Protein AF-A0A8H4LV72-F1 (afdb_monomer)

Nearest PDB structures (foldseek):
  9ja5-assembly1_A  TM=6.442E-01  e=1.134E-01  Schizosaccharomyces pombe 972h-

pLDDT: mean 86.35, std 14.37, range [35.38, 98.69]

Radius of gyration: 29.14 Å; Cα contacts (8 Å, |Δi|>4): 141; chains: 1; bounding box: 62×34×101 Å

Foldseek 3Di:
DVVVVVVVVVVVVVVVVVVVVVVVVVVVVVVVVVVVVVVVLVVLQVVLVVLQVVQLVQLLVAQDQADFGDFHAASNGHTQPPGDGGNVSLVPDDQVVLVSSCVRNVHDADDSVLSSLSSCVSSNNCNVVVVVCVVPVDRSVDPDPPDDDDDDD

Secondary structure (DSSP, 8-state):
-HHHHHHHHHHHHHHHHHHHHHHHHHHHHHHHHHHHHHHHHHHHHHHHHHHHHHHHHHHHT--STTPBPPPPB-TTSSBPTT--SBHHHHHH--HHHHHHHHHHTT----SHHHHHHHHHHHHT-HHHHHHHHHHH---SSS-S-S-------

Organism: NCBI:txid722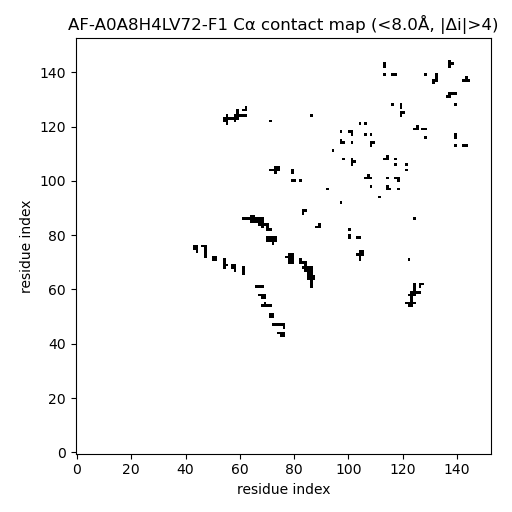28

Solvent-accessible surface area (backbone atoms only — not comparable to full-atom values): 8696 Å² total; per-residue (Å²): 110,71,69,60,52,53,50,53,56,49,50,60,51,47,51,55,51,51,52,54,48,52,56,50,49,56,54,48,50,56,49,49,55,50,51,54,51,53,52,53,50,53,52,50,42,52,52,33,52,49,52,38,51,51,21,20,59,56,16,45,70,36,76,50,51,83,32,69,35,56,69,48,52,18,81,88,59,45,73,47,78,90,52,51,55,24,46,44,54,56,73,66,56,54,71,68,57,52,53,49,51,30,58,54,59,71,48,94,66,76,57,76,76,51,34,55,44,49,46,33,58,71,48,22,37,49,57,61,52,56,56,49,28,75,74,67,77,52,58,78,89,49,69,88,71,90,76,82,81,84,82,92,125

Structure (mmCIF, N/CA/C/O backbone):
data_AF-A0A8H4LV72-F1
#
_entry.id   AF-A0A8H4LV72-F1
#
loop_
_atom_site.group_PDB
_atom_site.id
_atom_site.type_symbol
_atom_site.label_atom_id
_atom_site.label_alt_id
_atom_site.label_comp_id
_atom_site.label_asym_id
_atom_site.label_entity_id
_atom_site.label_seq_id
_atom_site.pdbx_PDB_ins_code
_atom_site.Cartn_x
_atom_site.Cartn_y
_atom_site.Cartn_z
_atom_site.occupancy
_atom_site.B_iso_or_equiv
_atom_site.auth_seq_id
_atom_site.auth_comp_id
_atom_site.auth_asym_id
_atom_site.auth_atom_id
_atom_site.pdbx_PDB_model_num
ATOM 1 N N . MET A 1 1 ? 38.955 15.431 -53.303 1.00 63.72 1 MET A N 1
ATOM 2 C CA . MET A 1 1 ? 38.473 14.121 -52.804 1.00 63.72 1 MET A CA 1
ATOM 3 C C . MET A 1 1 ? 38.616 13.978 -51.287 1.00 63.72 1 MET A C 1
ATOM 5 O O . MET A 1 1 ? 37.624 13.643 -50.660 1.00 63.72 1 MET A O 1
ATOM 9 N N . ALA A 1 2 ? 39.770 14.288 -50.676 1.00 74.94 2 ALA A N 1
ATOM 10 C CA . ALA A 1 2 ? 39.981 14.127 -49.225 1.00 74.94 2 ALA A CA 1
ATOM 11 C C . ALA A 1 2 ? 38.976 14.887 -48.326 1.00 74.94 2 ALA A C 1
ATOM 13 O O . ALA A 1 2 ? 38.492 14.335 -47.347 1.00 74.94 2 ALA A O 1
ATOM 14 N N . THR A 1 3 ? 38.598 16.117 -48.687 1.00 87.38 3 THR A N 1
ATOM 15 C CA . THR A 1 3 ? 37.645 16.943 -47.916 1.00 87.38 3 THR A CA 1
ATOM 16 C C . THR A 1 3 ? 36.217 16.393 -47.915 1.00 87.38 3 THR A C 1
ATOM 18 O O . THR A 1 3 ? 35.542 16.440 -46.892 1.00 87.38 3 THR A O 1
ATOM 21 N N . LEU A 1 4 ? 35.767 15.831 -49.042 1.00 92.44 4 LEU A N 1
ATOM 22 C CA . LEU A 1 4 ? 34.467 15.161 -49.144 1.00 92.44 4 LEU A CA 1
ATOM 23 C C . LEU A 1 4 ? 34.434 13.896 -48.284 1.00 92.44 4 LEU A C 1
ATOM 25 O O . LEU A 1 4 ? 33.461 13.684 -47.570 1.00 92.44 4 LEU A O 1
ATOM 29 N N . GLN A 1 5 ? 35.511 13.106 -48.287 1.00 93.69 5 GLN A N 1
ATOM 30 C CA . GLN A 1 5 ? 35.603 11.919 -47.436 1.00 93.69 5 GLN A CA 1
ATOM 31 C C . GLN A 1 5 ? 35.541 12.286 -45.947 1.00 93.69 5 GLN A C 1
ATOM 33 O O . GLN A 1 5 ? 34.797 11.671 -45.192 1.00 93.69 5 GLN A O 1
ATOM 38 N N . THR A 1 6 ? 36.250 13.339 -45.528 1.00 94.81 6 THR A N 1
ATOM 39 C CA . THR A 1 6 ? 36.189 13.824 -44.140 1.00 94.81 6 THR A CA 1
ATOM 40 C C . THR A 1 6 ? 34.777 14.252 -43.732 1.00 94.81 6 THR A C 1
ATOM 42 O O . THR A 1 6 ? 34.359 13.985 -42.606 1.00 94.81 6 THR A O 1
ATOM 45 N N . LEU A 1 7 ? 34.026 14.892 -44.635 1.00 95.56 7 LEU A N 1
ATOM 46 C CA . LEU A 1 7 ? 32.628 15.245 -44.383 1.00 95.56 7 LEU A CA 1
ATOM 47 C C . LEU A 1 7 ? 31.749 13.997 -44.242 1.00 95.56 7 LEU A C 1
ATOM 49 O O . LEU A 1 7 ? 30.983 13.919 -43.284 1.00 95.56 7 LEU A O 1
ATOM 53 N N . VAL A 1 8 ? 31.892 13.012 -45.134 1.00 96.25 8 VAL A N 1
ATOM 54 C CA . VAL A 1 8 ? 31.161 11.731 -45.069 1.00 96.25 8 VAL A CA 1
ATOM 55 C C . VAL A 1 8 ? 31.427 11.013 -43.743 1.00 96.25 8 VAL A C 1
ATOM 57 O O . VAL A 1 8 ? 30.487 10.611 -43.057 1.00 96.25 8 VAL A O 1
ATOM 60 N N . ASP A 1 9 ? 32.688 10.932 -43.320 1.00 96.19 9 ASP A N 1
ATOM 61 C CA . ASP A 1 9 ? 33.062 10.318 -42.044 1.00 96.19 9 ASP A CA 1
ATOM 62 C C . ASP A 1 9 ? 32.483 11.092 -40.846 1.00 96.19 9 ASP A C 1
ATOM 64 O O . ASP A 1 9 ? 32.103 10.501 -39.829 1.00 96.19 9 ASP A O 1
ATOM 68 N N . GLY A 1 10 ? 32.410 12.422 -40.957 1.00 97.50 10 GLY A N 1
ATOM 69 C CA . GLY A 1 10 ? 31.767 13.301 -39.984 1.00 97.50 10 GLY A CA 1
ATOM 70 C C . GLY A 1 10 ? 30.266 13.034 -39.859 1.00 97.50 10 GLY A C 1
ATOM 71 O O . GLY A 1 10 ? 29.773 12.864 -38.741 1.00 97.50 10 GLY A O 1
ATOM 72 N N . PHE A 1 11 ? 29.559 12.920 -40.986 1.00 97.31 11 PHE A N 1
ATOM 73 C CA . PHE A 1 11 ? 28.133 12.582 -41.019 1.00 97.31 11 PHE A CA 1
ATOM 74 C C . PHE A 1 11 ? 27.863 11.198 -40.423 1.00 97.31 11 PHE A C 1
ATOM 76 O O . PHE A 1 11 ? 27.035 11.086 -39.523 1.00 97.31 11 PHE A O 1
ATOM 83 N N . ALA A 1 12 ? 28.636 10.177 -40.799 1.00 97.38 12 ALA A N 1
ATOM 84 C CA . ALA A 1 12 ? 28.491 8.828 -40.246 1.00 97.38 12 ALA A CA 1
ATOM 85 C C . ALA A 1 12 ? 28.776 8.761 -38.730 1.00 97.38 12 ALA A C 1
ATOM 87 O O . ALA A 1 12 ? 28.269 7.897 -38.011 1.00 97.38 12 ALA A O 1
ATOM 88 N N . ARG A 1 13 ? 29.626 9.652 -38.198 1.00 97.88 13 ARG A N 1
ATOM 89 C CA . ARG A 1 13 ? 29.827 9.798 -36.743 1.00 97.88 13 ARG A CA 1
ATOM 90 C C . ARG A 1 13 ? 28.639 10.474 -36.072 1.00 97.88 13 ARG A C 1
ATOM 92 O O . ARG A 1 13 ? 28.313 10.111 -34.943 1.00 97.88 13 ARG A O 1
ATOM 99 N N . LEU A 1 14 ? 28.044 11.469 -36.724 1.00 97.94 14 LEU A N 1
ATOM 100 C CA . LEU A 1 14 ? 26.885 12.180 -36.200 1.00 97.94 14 LEU A CA 1
ATOM 101 C C . LEU A 1 14 ? 25.657 11.269 -36.156 1.00 97.94 14 LEU A C 1
ATOM 103 O O . LEU A 1 14 ? 25.017 11.203 -35.116 1.00 97.94 14 LEU A O 1
ATOM 107 N N . GLU A 1 15 ? 25.400 10.515 -37.222 1.00 98.06 15 GLU A N 1
ATOM 108 C CA . GLU A 1 15 ? 24.308 9.538 -37.311 1.00 98.06 15 GLU A CA 1
ATOM 109 C C . GLU A 1 15 ? 24.365 8.536 -36.152 1.00 98.06 15 GLU A C 1
ATOM 111 O O . GLU A 1 15 ? 23.446 8.467 -35.344 1.00 98.06 15 GLU A O 1
ATOM 116 N N . ARG A 1 16 ? 25.528 7.911 -35.919 1.00 98.25 16 ARG A N 1
ATOM 117 C CA . ARG A 1 16 ? 25.717 7.002 -34.774 1.00 98.25 16 ARG A CA 1
ATOM 118 C C . ARG A 1 16 ? 25.490 7.661 -33.412 1.00 98.25 16 ARG A C 1
ATOM 120 O O . ARG A 1 16 ? 25.042 7.005 -32.468 1.00 98.25 16 ARG A O 1
ATOM 127 N N . LYS A 1 17 ? 25.840 8.944 -33.263 1.00 98.25 17 LYS A N 1
ATOM 128 C CA . LYS A 1 17 ? 25.552 9.696 -32.031 1.00 98.25 17 LYS A CA 1
ATOM 129 C C . LYS A 1 17 ? 24.054 9.939 -31.878 1.00 98.25 17 LYS A C 1
ATOM 131 O O . LYS A 1 17 ? 23.561 9.806 -30.762 1.00 98.25 17 LYS A O 1
ATOM 136 N N . VAL A 1 18 ? 23.357 10.274 -32.962 1.00 98.44 18 VAL A N 1
ATOM 137 C CA . VAL A 1 18 ? 21.899 10.444 -32.982 1.00 98.44 18 VAL A CA 1
ATOM 138 C C . VAL A 1 18 ? 21.207 9.129 -32.624 1.00 98.44 18 VAL A C 1
ATOM 140 O O . VAL A 1 18 ? 20.394 9.131 -31.707 1.00 98.44 18 VAL A O 1
ATOM 143 N N . ASP A 1 19 ? 21.618 8.001 -33.204 1.00 98.44 19 ASP A N 1
ATOM 144 C CA . ASP A 1 19 ? 21.081 6.676 -32.859 1.00 98.44 19 ASP A CA 1
ATOM 145 C C . ASP A 1 19 ? 21.285 6.351 -31.375 1.00 98.44 19 ASP A C 1
ATOM 147 O O . ASP A 1 19 ? 20.374 5.911 -30.671 1.00 98.44 19 ASP A O 1
ATOM 151 N N . THR A 1 20 ? 22.484 6.636 -30.857 1.00 98.50 20 THR A N 1
ATOM 152 C CA . THR A 1 20 ? 22.795 6.445 -29.434 1.00 98.50 20 THR A CA 1
ATOM 153 C C . THR A 1 20 ? 21.911 7.319 -28.543 1.00 98.50 20 THR A C 1
ATOM 155 O O . THR A 1 20 ? 21.483 6.881 -27.473 1.00 98.50 20 THR A O 1
ATOM 158 N N . LEU A 1 21 ? 21.652 8.566 -28.946 1.00 98.56 21 LEU A N 1
ATOM 159 C CA . LEU A 1 21 ? 20.757 9.461 -28.218 1.00 98.56 21 LEU A CA 1
ATOM 160 C C . LEU A 1 21 ? 19.315 8.958 -28.268 1.00 98.56 21 LEU A C 1
ATOM 162 O O . LEU A 1 21 ? 18.671 8.947 -27.223 1.00 98.56 21 LEU A O 1
ATOM 166 N N . GLN A 1 22 ? 18.842 8.466 -29.414 1.00 98.56 22 GLN A N 1
ATOM 167 C CA . GLN A 1 22 ? 17.499 7.906 -29.550 1.00 98.56 22 GLN A CA 1
ATOM 168 C C . GLN A 1 22 ? 17.285 6.729 -28.593 1.00 98.56 22 GLN A C 1
ATOM 170 O O . GLN A 1 22 ? 16.305 6.698 -27.854 1.00 98.56 22 GLN A O 1
ATOM 175 N N . VAL A 1 23 ? 18.242 5.799 -28.517 1.00 98.56 23 VAL A N 1
ATOM 176 C CA . VAL A 1 23 ? 18.176 4.667 -27.575 1.00 98.56 23 VAL A CA 1
ATOM 177 C C . VAL A 1 23 ? 18.133 5.144 -26.118 1.00 98.56 23 VAL A C 1
ATOM 179 O O . VAL A 1 23 ? 17.382 4.604 -25.300 1.00 98.56 23 VAL A O 1
ATOM 182 N N . LYS A 1 24 ? 18.918 6.173 -25.771 1.00 98.50 24 LYS A N 1
ATOM 183 C CA . LYS A 1 24 ? 18.908 6.758 -24.421 1.00 98.50 24 LYS A CA 1
ATOM 184 C C . LYS A 1 24 ? 17.578 7.432 -24.093 1.00 98.50 24 LYS A C 1
ATOM 186 O O . LYS A 1 24 ? 17.109 7.262 -22.973 1.00 98.50 24 LYS A O 1
ATOM 191 N N . VAL A 1 25 ? 16.985 8.161 -25.039 1.00 98.62 25 VAL A N 1
ATOM 192 C CA . VAL A 1 25 ? 15.667 8.791 -24.870 1.00 98.62 25 VAL A CA 1
ATOM 193 C C . VAL A 1 25 ? 14.609 7.722 -24.618 1.00 98.62 25 VAL A C 1
ATOM 195 O O . VAL A 1 25 ? 13.968 7.774 -23.575 1.00 98.62 25 VAL A O 1
ATOM 198 N N . ASN A 1 26 ? 14.543 6.681 -25.450 1.00 98.56 26 ASN A N 1
ATOM 199 C CA . ASN A 1 26 ? 13.593 5.578 -25.261 1.00 98.56 26 ASN A CA 1
ATOM 200 C C . ASN A 1 26 ? 13.770 4.891 -23.889 1.00 98.56 26 ASN A C 1
ATOM 202 O O . ASN A 1 26 ? 12.809 4.509 -23.226 1.00 98.56 26 ASN A O 1
ATOM 206 N N . THR A 1 27 ? 15.018 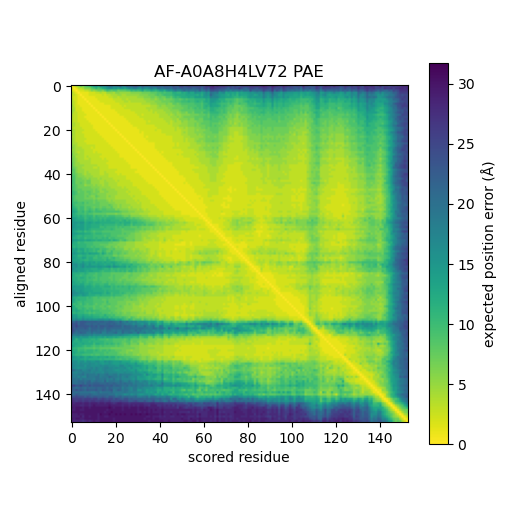4.748 -23.428 1.00 98.56 27 THR A N 1
ATOM 207 C CA . THR A 1 27 ? 15.314 4.192 -22.097 1.00 98.56 27 THR A CA 1
ATOM 208 C C . THR A 1 27 ? 14.824 5.110 -20.973 1.00 98.56 27 THR A C 1
ATOM 210 O O . THR A 1 27 ? 14.356 4.629 -19.942 1.00 98.56 27 THR A O 1
ATOM 213 N N . LEU A 1 28 ? 14.969 6.428 -21.131 1.00 98.69 28 LEU A N 1
ATOM 214 C CA . LEU A 1 28 ? 14.481 7.402 -20.156 1.00 98.69 28 LEU A CA 1
ATOM 215 C C . LEU A 1 28 ? 12.953 7.432 -20.117 1.00 98.69 28 LEU A C 1
ATOM 217 O O . LEU A 1 28 ? 12.406 7.455 -19.021 1.00 98.69 28 LEU A O 1
ATOM 221 N N . GLU A 1 29 ? 12.284 7.359 -21.266 1.00 98.38 29 GLU A N 1
ATOM 222 C CA . GLU A 1 29 ? 10.822 7.262 -21.352 1.00 98.38 29 GLU A CA 1
ATOM 223 C C . GLU A 1 29 ? 10.305 6.052 -20.565 1.00 98.38 29 GLU A C 1
ATOM 225 O O . GLU A 1 29 ? 9.500 6.218 -19.652 1.00 98.38 29 GLU A O 1
ATOM 230 N N . GLY A 1 30 ? 10.880 4.861 -20.775 1.00 98.56 30 GLY A N 1
ATOM 231 C CA . GLY A 1 30 ? 10.486 3.671 -20.009 1.00 98.56 30 GLY A CA 1
ATOM 232 C C . GLY A 1 30 ? 10.724 3.795 -18.494 1.00 98.56 30 GLY A C 1
ATOM 233 O O . GLY A 1 30 ? 9.941 3.292 -17.683 1.00 98.56 30 GLY A O 1
ATOM 234 N N . LYS A 1 31 ? 11.786 4.500 -18.078 1.00 98.50 31 LYS A N 1
ATOM 235 C CA . LYS A 1 31 ? 12.031 4.796 -16.654 1.00 98.50 31 LYS A CA 1
ATOM 236 C C . LYS A 1 31 ? 11.005 5.774 -16.086 1.00 98.50 31 LYS A C 1
ATOM 238 O O . LYS A 1 31 ? 10.581 5.593 -14.948 1.00 98.50 31 LYS A O 1
ATOM 243 N N . VAL A 1 32 ? 10.617 6.792 -16.854 1.00 98.62 32 VAL A N 1
ATOM 244 C CA . VAL A 1 32 ? 9.574 7.751 -16.465 1.00 98.62 32 VAL A CA 1
ATOM 245 C C . VAL A 1 32 ? 8.232 7.041 -16.300 1.00 98.62 32 VAL A C 1
ATOM 247 O O . VAL A 1 32 ? 7.572 7.255 -15.286 1.00 98.62 32 VAL A O 1
ATOM 250 N N . ASP A 1 33 ? 7.874 6.134 -17.209 1.00 98.50 33 ASP A N 1
ATOM 251 C CA . ASP A 1 33 ? 6.641 5.344 -17.107 1.00 98.50 33 ASP A CA 1
ATOM 252 C C . ASP A 1 33 ? 6.621 4.466 -15.848 1.00 98.50 33 ASP A C 1
ATOM 254 O O . ASP A 1 33 ? 5.617 4.405 -15.134 1.00 98.50 33 ASP A O 1
ATOM 258 N N . THR A 1 34 ? 7.756 3.837 -15.525 1.00 98.50 34 THR A N 1
ATOM 259 C CA . THR A 1 34 ? 7.902 3.028 -14.302 1.00 98.50 34 THR A CA 1
ATOM 260 C C . THR A 1 34 ? 7.721 3.889 -13.050 1.00 98.50 34 THR A C 1
ATOM 262 O O . THR A 1 34 ? 6.905 3.567 -12.189 1.00 98.50 34 THR A O 1
ATOM 265 N N . LEU A 1 35 ? 8.410 5.035 -12.982 1.00 98.56 35 LEU A N 1
ATOM 266 C CA . LEU A 1 35 ? 8.287 5.976 -11.864 1.00 98.56 35 LEU A CA 1
ATOM 267 C C . LEU A 1 35 ? 6.858 6.504 -11.709 1.00 98.56 35 LEU A C 1
ATOM 269 O O . LEU A 1 35 ? 6.374 6.672 -10.591 1.00 98.56 35 LEU A O 1
ATOM 273 N N . GLN A 1 36 ? 6.164 6.753 -12.818 1.00 98.50 36 GLN A N 1
ATOM 274 C CA . GLN A 1 36 ? 4.771 7.178 -12.787 1.00 98.50 36 GLN A CA 1
ATOM 275 C C . GLN A 1 36 ? 3.862 6.091 -12.191 1.00 98.50 36 GLN A C 1
ATOM 277 O O . GLN A 1 36 ? 2.928 6.417 -11.450 1.00 98.50 36 GLN A O 1
ATOM 282 N N . GLY A 1 37 ? 4.144 4.815 -12.473 1.00 98.25 37 GLY A N 1
ATOM 283 C CA . GLY A 1 37 ? 3.503 3.665 -11.833 1.00 98.25 37 GLY A CA 1
ATOM 284 C C . GLY A 1 37 ? 3.730 3.637 -10.320 1.00 98.25 37 GLY A C 1
ATOM 285 O O . GLY A 1 37 ? 2.760 3.615 -9.557 1.00 98.25 37 GLY A O 1
ATOM 286 N N . ASP A 1 38 ? 4.987 3.738 -9.890 1.00 97.94 38 ASP A N 1
ATOM 287 C CA . ASP A 1 38 ? 5.373 3.708 -8.473 1.00 97.94 38 ASP A CA 1
ATOM 288 C C . ASP A 1 38 ? 4.740 4.860 -7.673 1.00 97.94 38 ASP A C 1
ATOM 290 O O . ASP A 1 38 ? 4.207 4.660 -6.578 1.00 97.94 38 ASP A O 1
ATOM 294 N N . VAL A 1 39 ? 4.727 6.075 -8.235 1.00 98.19 39 VAL A N 1
ATOM 295 C CA . VAL A 1 39 ? 4.095 7.252 -7.611 1.00 98.19 39 VAL A CA 1
ATOM 296 C C . VAL A 1 39 ? 2.589 7.052 -7.438 1.00 98.19 39 VAL A C 1
ATOM 298 O O . VAL A 1 39 ? 2.026 7.429 -6.405 1.00 98.19 39 VAL A O 1
ATOM 301 N N . ASN A 1 40 ? 1.919 6.452 -8.425 1.00 97.19 40 ASN A N 1
ATOM 302 C CA . ASN A 1 40 ? 0.491 6.162 -8.329 1.00 97.19 40 ASN A CA 1
ATOM 303 C C . ASN A 1 40 ? 0.197 5.148 -7.218 1.00 97.19 40 ASN A C 1
ATOM 305 O O . ASN A 1 40 ? -0.778 5.321 -6.483 1.00 97.19 40 ASN A O 1
ATOM 309 N N . GLU A 1 41 ? 1.045 4.135 -7.059 1.00 95.75 41 GLU A N 1
ATOM 310 C CA . GLU A 1 41 ? 0.889 3.138 -6.003 1.00 95.75 41 GLU A CA 1
ATOM 311 C C . GLU A 1 41 ? 1.142 3.721 -4.610 1.00 95.75 41 GLU A C 1
ATOM 313 O O . GLU A 1 41 ? 0.326 3.556 -3.699 1.00 95.75 41 GLU A O 1
ATOM 318 N N . LEU A 1 42 ? 2.194 4.530 -4.459 1.00 96.75 42 LEU A N 1
ATOM 319 C CA . LEU A 1 42 ? 2.471 5.236 -3.210 1.00 96.75 42 LEU A CA 1
ATOM 320 C C . LEU A 1 42 ? 1.312 6.159 -2.800 1.00 96.75 42 LEU A C 1
ATOM 322 O O . LEU A 1 42 ? 0.948 6.235 -1.621 1.00 96.75 42 LEU A O 1
ATOM 326 N N . LYS A 1 43 ? 0.696 6.843 -3.772 1.00 96.88 43 LYS A N 1
ATOM 327 C CA . LYS A 1 43 ? -0.472 7.702 -3.540 1.00 96.88 43 LYS A CA 1
ATOM 328 C C . LYS A 1 43 ? -1.680 6.906 -3.040 1.00 96.88 43 LYS A C 1
ATOM 330 O O . LYS A 1 43 ? -2.375 7.370 -2.128 1.00 96.88 43 LYS A O 1
ATOM 335 N N . ARG A 1 44 ? -1.933 5.716 -3.599 1.00 94.81 44 ARG A N 1
ATOM 336 C CA . ARG A 1 44 ? -2.994 4.814 -3.114 1.00 94.81 44 ARG A CA 1
ATOM 337 C C . ARG A 1 44 ? -2.713 4.365 -1.686 1.00 94.81 44 ARG A C 1
ATOM 339 O O . ARG A 1 44 ? -3.556 4.590 -0.821 1.00 94.81 44 ARG A O 1
ATOM 346 N N . SER A 1 45 ? -1.514 3.848 -1.424 1.00 95.62 45 SER A N 1
ATOM 347 C CA . SER A 1 45 ? -1.099 3.399 -0.090 1.00 95.62 45 SER A CA 1
ATOM 348 C C . SER A 1 45 ? -1.231 4.509 0.962 1.00 95.62 45 SER A C 1
ATOM 350 O O . SER A 1 45 ? -1.854 4.320 2.006 1.00 95.62 45 SER A O 1
ATOM 352 N N . THR A 1 46 ? -0.778 5.727 0.644 1.00 96.75 46 THR A N 1
ATOM 353 C CA . THR A 1 46 ? -0.928 6.899 1.526 1.00 96.75 46 THR A CA 1
ATOM 354 C C . THR A 1 46 ? -2.397 7.218 1.814 1.00 96.75 46 THR A C 1
ATOM 356 O O . THR A 1 46 ? -2.759 7.530 2.947 1.00 96.75 46 THR A O 1
ATOM 359 N N . THR A 1 47 ? -3.271 7.108 0.810 1.00 96.69 47 THR A N 1
ATOM 360 C CA . THR A 1 47 ? -4.714 7.333 0.988 1.00 96.69 47 THR A CA 1
ATOM 361 C C . THR A 1 47 ? -5.324 6.313 1.953 1.00 96.69 47 THR A C 1
ATOM 363 O O . THR A 1 47 ? -6.107 6.689 2.825 1.00 96.69 47 THR A O 1
ATOM 366 N N . VAL A 1 48 ? -4.947 5.036 1.840 1.00 95.81 48 VAL A N 1
ATOM 367 C CA . VAL A 1 48 ? -5.390 3.965 2.750 1.00 95.81 48 VAL A CA 1
ATOM 368 C C . VAL A 1 48 ? -4.890 4.202 4.172 1.00 95.81 48 VAL A C 1
ATOM 370 O O . VAL A 1 48 ? -5.676 4.152 5.117 1.00 95.81 48 VAL A O 1
ATOM 373 N N . ILE A 1 49 ? -3.603 4.516 4.334 1.00 94.81 49 ILE A N 1
ATOM 374 C CA . ILE A 1 49 ? -3.000 4.805 5.642 1.00 94.81 49 ILE A CA 1
ATOM 375 C C . ILE A 1 49 ? -3.711 5.981 6.318 1.00 94.81 49 ILE A C 1
ATOM 377 O O . ILE A 1 49 ? -3.998 5.909 7.515 1.00 94.81 49 ILE A O 1
ATOM 381 N N . ASN A 1 50 ? -4.041 7.037 5.570 1.00 96.62 50 ASN A N 1
ATOM 382 C CA . ASN A 1 50 ? -4.765 8.190 6.102 1.00 96.62 50 ASN A CA 1
ATOM 383 C C . ASN A 1 50 ? -6.169 7.805 6.584 1.00 96.62 50 ASN A C 1
ATOM 385 O O . ASN A 1 50 ? -6.502 8.091 7.735 1.00 96.62 50 ASN A O 1
ATOM 389 N N . LYS A 1 51 ? -6.943 7.073 5.768 1.00 95.69 51 LYS A N 1
ATOM 390 C CA . LYS A 1 51 ? -8.267 6.560 6.162 1.00 95.69 51 LYS A CA 1
ATOM 391 C C . LYS A 1 51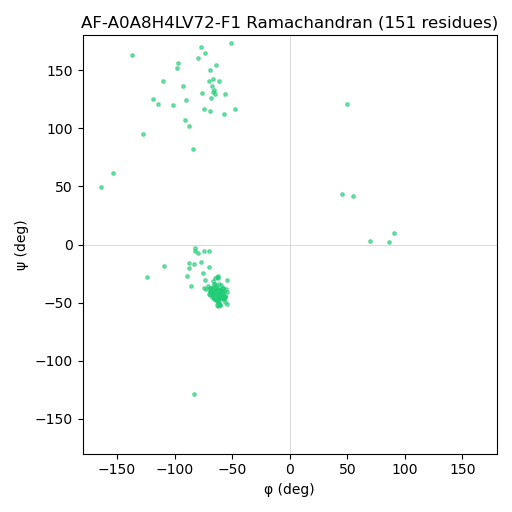 ? -8.195 5.689 7.417 1.00 95.69 51 LYS A C 1
ATOM 393 O O . LYS A 1 51 ? -8.952 5.899 8.358 1.00 95.69 51 LYS A O 1
ATOM 398 N N . ASN A 1 52 ? -7.242 4.759 7.475 1.00 95.19 52 ASN A N 1
ATOM 399 C CA . ASN A 1 52 ? -7.047 3.898 8.643 1.00 95.19 52 ASN A CA 1
ATOM 400 C C . ASN A 1 52 ? -6.594 4.682 9.880 1.00 95.19 52 ASN A C 1
ATOM 402 O O . ASN A 1 52 ? -6.962 4.336 10.997 1.00 95.19 52 ASN A O 1
ATOM 406 N N . SER A 1 53 ? -5.804 5.741 9.712 1.00 94.75 53 SER A N 1
ATOM 407 C CA . SER A 1 53 ? -5.380 6.600 10.824 1.00 94.75 53 SER A CA 1
ATOM 408 C C . SER A 1 53 ? -6.542 7.420 11.384 1.00 94.75 53 SER A C 1
ATOM 410 O O . SER A 1 53 ? -6.636 7.614 12.595 1.00 94.75 53 SER A O 1
ATOM 412 N N . GLU A 1 54 ? -7.446 7.884 10.523 1.00 95.38 54 GLU A N 1
ATOM 413 C CA . GLU A 1 54 ? -8.701 8.522 10.926 1.00 95.38 54 GLU A CA 1
ATOM 414 C C . GLU A 1 54 ? -9.634 7.535 11.632 1.00 95.38 54 GLU A C 1
ATOM 416 O O . GLU A 1 54 ? -10.097 7.838 12.731 1.00 95.38 54 GLU A O 1
ATOM 421 N N . ALA A 1 55 ? -9.818 6.334 11.074 1.00 94.62 55 ALA A N 1
ATOM 422 C CA . ALA A 1 55 ? -10.596 5.267 11.701 1.00 94.62 55 ALA A CA 1
ATOM 423 C C . ALA A 1 55 ? -10.037 4.896 13.083 1.00 94.62 55 ALA A C 1
ATOM 425 O O . ALA A 1 55 ? -10.781 4.851 14.057 1.00 94.62 55 ALA A O 1
ATOM 426 N N . LYS A 1 56 ? -8.712 4.744 13.214 1.00 94.56 56 LYS A N 1
ATOM 427 C CA . LYS A 1 56 ? -8.045 4.524 14.507 1.00 94.56 56 LYS A CA 1
A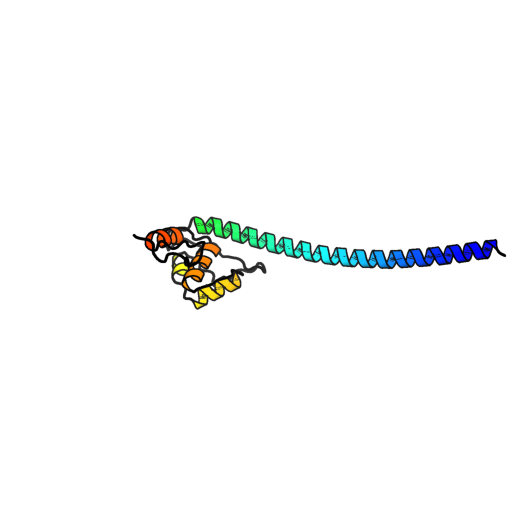TOM 428 C C . LYS A 1 56 ? -8.335 5.643 15.501 1.00 94.56 56 LYS A C 1
ATOM 430 O O . LYS A 1 56 ? -8.645 5.354 16.650 1.00 94.56 56 LYS A O 1
ATOM 435 N N . ARG A 1 57 ? -8.237 6.911 15.086 1.00 93.75 57 ARG A N 1
ATOM 436 C CA . ARG A 1 57 ? -8.537 8.063 15.958 1.00 93.75 57 ARG A CA 1
ATOM 437 C C . ARG A 1 57 ? -9.989 8.067 16.423 1.00 93.75 57 ARG A C 1
ATOM 439 O O . ARG A 1 57 ? -10.244 8.361 17.586 1.00 93.75 57 ARG A O 1
ATOM 446 N N . TRP A 1 58 ? -10.921 7.715 15.543 1.00 92.19 58 TRP A N 1
ATOM 447 C CA . TRP A 1 58 ? -12.321 7.531 15.913 1.00 92.19 58 TRP A CA 1
ATOM 448 C C . TRP A 1 58 ? -12.476 6.398 16.935 1.00 92.19 58 TRP A C 1
ATOM 450 O O . TRP A 1 58 ? -12.982 6.613 18.035 1.00 92.19 58 TRP A O 1
ATOM 460 N N . ASN A 1 59 ? -11.941 5.219 16.623 1.00 93.50 59 ASN A N 1
ATOM 461 C CA . ASN A 1 59 ? -12.027 4.015 17.452 1.00 93.50 59 ASN A CA 1
ATOM 462 C C . ASN A 1 59 ? -11.354 4.169 18.824 1.00 93.50 59 ASN A C 1
ATOM 464 O O . ASN A 1 59 ? -11.768 3.529 19.785 1.00 93.50 59 ASN A O 1
ATOM 468 N N . GLN A 1 60 ? -10.353 5.043 18.957 1.00 91.25 60 GLN A N 1
ATOM 469 C CA . GLN A 1 60 ? -9.744 5.385 20.248 1.00 91.25 60 GLN A CA 1
ATOM 470 C C . GLN A 1 60 ? -10.730 6.030 21.225 1.00 91.25 60 GLN A C 1
ATOM 472 O O . GLN A 1 60 ? -10.563 5.885 22.436 1.00 91.25 60 GLN A O 1
ATOM 477 N N . SER A 1 61 ? -11.746 6.734 20.720 1.00 89.44 61 SER A N 1
ATOM 478 C CA . SER A 1 61 ? -12.795 7.312 21.562 1.00 89.44 61 SER A CA 1
ATOM 479 C C . SER A 1 61 ? -13.822 6.276 22.039 1.00 89.44 61 SER A C 1
ATOM 481 O O . SER A 1 61 ? -14.542 6.542 23.001 1.00 89.44 61 SER A O 1
ATOM 483 N N . ALA A 1 62 ? -13.847 5.084 21.428 1.00 89.31 62 ALA A N 1
ATOM 484 C CA . ALA A 1 62 ? -14.735 3.994 21.806 1.00 89.31 62 ALA A CA 1
ATOM 485 C C . ALA A 1 62 ? -14.253 3.326 23.108 1.00 89.31 62 ALA A C 1
ATOM 487 O O . ALA A 1 62 ? -13.156 2.761 23.219 1.00 89.31 62 ALA A O 1
ATOM 488 N N . THR A 1 63 ? -15.085 3.411 24.140 1.00 87.19 63 THR A N 1
ATOM 489 C CA . THR A 1 63 ? -14.777 2.929 25.494 1.00 87.19 63 THR A CA 1
ATOM 490 C C . THR A 1 63 ? -15.792 1.925 26.013 1.00 87.19 63 THR A C 1
ATOM 492 O O . THR A 1 63 ? -15.425 1.079 26.847 1.00 87.19 63 THR A O 1
ATOM 495 N N . ARG A 1 64 ? -17.033 2.026 25.531 1.00 88.31 64 ARG A N 1
ATOM 496 C CA . ARG A 1 64 ? -18.173 1.197 25.904 1.00 88.31 64 ARG A CA 1
ATOM 497 C C . ARG A 1 64 ? -18.379 0.073 24.885 1.00 88.31 64 ARG A C 1
ATOM 499 O O . ARG A 1 64 ? -18.002 0.250 23.729 1.00 88.31 64 ARG A O 1
ATOM 506 N N . PRO A 1 65 ? -18.943 -1.075 25.292 1.00 88.12 65 PRO A N 1
ATOM 507 C CA . PRO A 1 65 ? -19.199 -2.201 24.390 1.00 88.12 65 PRO A CA 1
ATOM 508 C C . PRO A 1 65 ? -20.044 -1.828 23.160 1.00 88.12 65 PRO A C 1
ATOM 510 O O . PRO A 1 65 ? -19.748 -2.273 22.055 1.00 88.12 65 PRO A O 1
ATOM 513 N N . GLU A 1 66 ? -21.040 -0.964 23.339 1.00 91.88 66 GLU A N 1
ATOM 514 C CA . GLU A 1 66 ? -21.976 -0.533 22.298 1.00 91.88 66 GLU A CA 1
ATOM 515 C C . GLU A 1 66 ? -21.428 0.551 21.353 1.00 91.88 66 GLU A C 1
ATOM 517 O O . GLU A 1 66 ? -22.089 0.903 20.374 1.00 91.88 66 GLU A O 1
ATOM 522 N N . ASP A 1 67 ? -20.242 1.102 21.637 1.00 92.31 67 ASP A N 1
ATOM 523 C CA . ASP A 1 67 ? -19.665 2.176 20.829 1.00 92.31 67 ASP A CA 1
ATOM 524 C C . ASP A 1 67 ? -19.321 1.664 19.422 1.00 92.31 67 ASP A C 1
ATOM 526 O O . ASP A 1 67 ? -18.687 0.616 19.250 1.00 92.31 67 ASP A O 1
ATOM 530 N N . ILE A 1 68 ? -19.722 2.438 18.410 1.00 93.12 68 ILE A N 1
ATOM 531 C CA . ILE A 1 68 ? -19.542 2.094 16.998 1.00 93.12 68 ILE A CA 1
ATOM 532 C C . ILE A 1 68 ? -18.092 2.328 16.575 1.00 93.12 68 ILE A C 1
ATOM 534 O O . ILE A 1 68 ? -17.535 3.418 16.753 1.00 93.12 68 ILE A O 1
ATOM 538 N N . LEU A 1 69 ? -17.514 1.319 15.933 1.00 93.31 69 LEU A N 1
ATOM 539 C CA . LEU A 1 69 ? -16.192 1.363 15.336 1.00 93.31 69 LEU A CA 1
ATOM 540 C C . LEU A 1 69 ? -16.273 1.771 13.864 1.00 93.31 69 LEU A C 1
ATOM 542 O O . LEU A 1 69 ? -17.106 1.298 13.092 1.00 93.31 69 LEU A O 1
ATOM 546 N N . ALA A 1 70 ? -15.364 2.652 13.467 1.00 94.19 70 ALA A N 1
ATOM 547 C CA . ALA A 1 70 ? -15.102 2.954 12.078 1.00 94.19 70 ALA A CA 1
ATOM 548 C C . ALA A 1 70 ? -14.464 1.728 11.397 1.00 94.19 70 ALA A C 1
ATOM 550 O O . ALA A 1 70 ? -13.544 1.120 11.964 1.00 94.19 70 ALA A O 1
ATOM 551 N N . PRO A 1 71 ? -14.911 1.380 10.177 1.00 93.00 71 PRO A N 1
ATOM 552 C CA . PRO A 1 71 ? -14.368 0.249 9.446 1.00 93.00 71 PRO A CA 1
ATOM 553 C C . PRO A 1 71 ? -12.938 0.533 8.983 1.00 93.00 71 PRO A C 1
ATOM 555 O O . PRO A 1 71 ? -12.562 1.671 8.691 1.00 93.00 71 PRO A O 1
ATOM 558 N N . MET A 1 72 ? -12.149 -0.531 8.879 1.00 94.19 72 MET A N 1
ATOM 559 C CA . MET A 1 72 ? -10.771 -0.465 8.407 1.00 94.19 72 MET A CA 1
ATOM 560 C C . MET A 1 72 ? -10.671 -0.820 6.923 1.00 94.19 72 MET A C 1
ATOM 562 O O . MET A 1 72 ? -11.500 -1.549 6.376 1.00 94.19 72 MET A O 1
ATOM 566 N N . PHE A 1 73 ? -9.614 -0.328 6.283 1.00 94.25 73 PHE A N 1
ATOM 567 C CA . PHE A 1 73 ? -9.293 -0.582 4.885 1.00 94.25 73 PHE A CA 1
ATOM 568 C C . PHE A 1 73 ? -8.051 -1.466 4.766 1.00 94.25 73 PHE A C 1
ATOM 570 O O . PHE A 1 73 ? -7.074 -1.301 5.501 1.00 94.25 73 P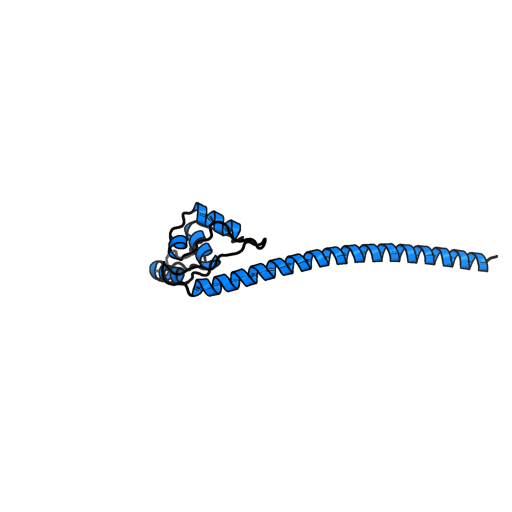HE A O 1
ATOM 577 N N . ARG A 1 74 ? -8.083 -2.388 3.809 1.00 93.31 74 ARG A N 1
ATOM 578 C CA . ARG A 1 74 ? -6.950 -3.230 3.413 1.00 93.31 74 ARG A CA 1
ATOM 579 C C . ARG A 1 74 ? -5.915 -2.416 2.626 1.00 93.31 74 ARG A C 1
ATOM 581 O O . ARG A 1 74 ? -6.264 -1.358 2.097 1.00 93.31 74 ARG A O 1
ATOM 588 N N . PRO A 1 75 ? -4.677 -2.916 2.443 1.00 91.19 75 PRO A N 1
ATOM 589 C CA . PRO A 1 75 ? -3.658 -2.240 1.631 1.00 91.19 75 PRO A CA 1
ATOM 590 C C . PRO A 1 75 ? -4.099 -1.914 0.194 1.00 91.19 75 PRO A C 1
ATOM 592 O O . PRO A 1 75 ? -3.696 -0.893 -0.354 1.00 91.19 75 PRO A O 1
ATOM 595 N N . ASN A 1 76 ? -4.979 -2.733 -0.395 1.00 89.25 76 ASN A N 1
ATOM 596 C CA . ASN A 1 76 ? -5.551 -2.501 -1.728 1.00 89.25 76 ASN A CA 1
ATOM 597 C C . ASN A 1 76 ? -6.620 -1.381 -1.767 1.00 89.25 76 ASN A C 1
ATOM 599 O O . ASN A 1 76 ? -7.099 -1.022 -2.841 1.00 89.25 76 ASN A O 1
ATOM 603 N N . GLY A 1 77 ? -6.996 -0.823 -0.612 1.00 89.94 77 GLY A N 1
ATOM 604 C CA . GLY A 1 77 ? -7.978 0.251 -0.462 1.00 89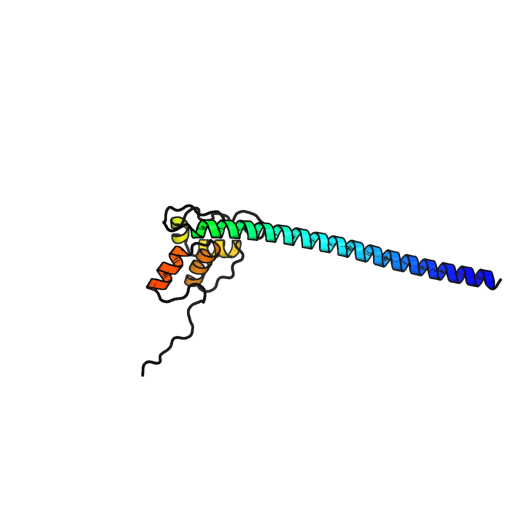.94 77 GLY A CA 1
ATOM 605 C C . GLY A 1 77 ? -9.435 -0.186 -0.355 1.00 89.94 77 GLY A C 1
ATOM 606 O O . GLY A 1 77 ? -10.307 0.676 -0.222 1.00 89.94 77 GLY A O 1
ATOM 607 N N . GLU A 1 78 ? -9.707 -1.488 -0.364 1.00 92.88 78 GLU A N 1
ATOM 608 C CA . GLU A 1 78 ? -11.032 -2.044 -0.097 1.00 92.88 78 GLU A CA 1
ATOM 609 C C . GLU A 1 78 ? -11.319 -2.100 1.405 1.00 92.88 78 GLU A C 1
ATOM 611 O O . GLU A 1 78 ? -10.408 -2.072 2.235 1.00 92.88 78 GLU A O 1
ATOM 616 N N . LEU A 1 79 ? -12.598 -2.199 1.762 1.00 91.25 79 LEU A N 1
ATOM 617 C CA . LEU A 1 79 ? -13.002 -2.442 3.143 1.00 91.25 79 LEU A CA 1
ATOM 618 C C . LEU A 1 79 ? -12.560 -3.842 3.585 1.00 91.25 79 LEU A C 1
ATOM 620 O O . LEU A 1 79 ? -12.613 -4.803 2.816 1.00 91.25 79 LEU A O 1
ATOM 624 N N . VAL A 1 80 ? -12.135 -3.952 4.839 1.00 91.81 80 VAL A N 1
ATOM 625 C CA . VAL A 1 80 ? -11.909 -5.246 5.485 1.00 91.81 80 VAL A CA 1
ATOM 626 C C . VAL A 1 80 ? -13.253 -5.964 5.611 1.00 91.81 80 VAL A C 1
ATOM 628 O O . VAL A 1 80 ? -14.229 -5.382 6.088 1.00 91.81 80 VAL A O 1
ATOM 631 N N . ASN A 1 81 ? -13.306 -7.224 5.178 1.00 86.81 81 ASN A N 1
ATOM 632 C CA . ASN A 1 81 ? -14.548 -7.997 5.210 1.00 86.81 81 ASN A CA 1
ATOM 633 C C . ASN A 1 81 ? -14.917 -8.317 6.656 1.00 86.81 81 ASN A C 1
ATOM 635 O O . ASN A 1 81 ? -14.035 -8.639 7.457 1.00 86.81 81 ASN A O 1
ATOM 639 N N . ASP A 1 82 ? -16.209 -8.251 6.977 1.00 86.81 82 ASP A N 1
ATOM 640 C CA . ASP A 1 82 ? -16.745 -8.536 8.314 1.00 86.81 82 ASP A CA 1
ATOM 641 C C . ASP A 1 82 ? -15.917 -7.858 9.421 1.00 86.81 82 ASP A C 1
ATOM 643 O O . ASP A 1 82 ? -15.528 -8.474 10.416 1.00 86.81 82 ASP A O 1
ATOM 647 N N . CYS A 1 83 ? -15.544 -6.594 9.186 1.00 85.81 83 CYS A N 1
ATOM 648 C CA . CYS A 1 83 ? -14.888 -5.776 10.194 1.00 85.81 83 CYS A CA 1
ATOM 649 C C . CYS A 1 83 ? -15.893 -5.524 11.330 1.00 85.81 83 CYS A C 1
ATOM 651 O O . CYS A 1 83 ? -17.015 -5.108 11.035 1.00 85.81 83 CYS A O 1
ATOM 653 N N . PRO A 1 84 ? -15.512 -5.732 12.603 1.00 89.75 84 PRO A N 1
ATOM 654 C CA . PRO A 1 84 ? -16.401 -5.492 13.735 1.00 89.75 84 PRO A CA 1
ATOM 655 C C . PRO A 1 84 ? -16.925 -4.059 13.722 1.00 89.75 84 PRO A C 1
ATOM 657 O O . PRO A 1 84 ? -16.137 -3.116 13.601 1.00 89.75 84 PRO A O 1
ATOM 660 N N . GLY A 1 85 ? -18.240 -3.907 13.846 1.00 91.88 85 GLY A N 1
ATOM 661 C CA . GLY A 1 85 ? -18.914 -2.614 13.872 1.00 91.88 85 GLY A CA 1
ATOM 662 C C . GLY A 1 85 ? -18.995 -2.015 15.271 1.00 91.88 85 GLY A C 1
ATOM 663 O O . GLY A 1 85 ? -19.242 -0.820 15.399 1.00 91.88 85 GLY A O 1
ATOM 664 N N . THR A 1 86 ? -18.767 -2.811 16.318 1.00 93.00 86 THR A N 1
ATOM 665 C CA . THR A 1 86 ? -18.807 -2.367 17.719 1.00 93.00 86 THR A CA 1
ATOM 666 C C . THR A 1 86 ? -17.648 -2.930 18.539 1.00 93.00 86 THR A C 1
ATOM 668 O O . THR A 1 86 ? -16.983 -3.899 18.157 1.00 93.00 86 THR A O 1
ATOM 671 N N . VAL A 1 87 ? -17.393 -2.321 19.699 1.00 90.50 87 VAL A N 1
ATOM 672 C CA . VAL A 1 87 ? -16.388 -2.813 20.655 1.00 90.50 87 VAL A CA 1
ATOM 673 C C . VAL A 1 87 ? -16.751 -4.208 21.174 1.00 90.50 87 VAL A C 1
ATOM 675 O O . VAL A 1 87 ? -15.866 -5.050 21.330 1.00 90.50 87 VAL A O 1
ATOM 678 N N . GLU A 1 88 ? -18.035 -4.472 21.418 1.00 90.38 88 GLU A N 1
ATOM 679 C CA . GLU A 1 88 ? -18.531 -5.775 21.862 1.00 90.38 88 GLU A CA 1
ATOM 680 C C . GLU A 1 88 ? -18.217 -6.870 20.839 1.00 90.38 88 GLU A C 1
ATOM 682 O O . GLU A 1 88 ? -17.552 -7.851 21.187 1.00 90.38 88 GLU A O 1
ATOM 687 N N . GLU A 1 89 ? -18.581 -6.656 19.571 1.00 91.25 89 GLU A N 1
ATOM 688 C CA . GLU A 1 89 ? -18.275 -7.578 18.470 1.00 91.25 89 GLU A CA 1
ATOM 689 C C . GLU A 1 89 ? -16.773 -7.847 18.362 1.00 91.25 89 GLU A C 1
ATOM 691 O O . GLU A 1 89 ? -16.359 -9.002 18.266 1.00 91.25 89 GLU A O 1
ATOM 696 N N . LEU A 1 90 ? -15.944 -6.800 18.459 1.00 89.75 90 LEU A N 1
ATOM 697 C CA . LEU A 1 90 ? -14.487 -6.918 18.398 1.00 89.75 90 LEU A CA 1
ATOM 698 C C . LEU A 1 90 ? -13.928 -7.792 19.531 1.00 89.75 90 LEU A C 1
ATOM 700 O O . LEU A 1 90 ? -13.027 -8.603 19.309 1.00 89.75 90 LEU A O 1
ATOM 704 N N . THR A 1 91 ? -14.446 -7.636 20.751 1.00 87.25 91 THR A N 1
ATOM 705 C CA . THR A 1 91 ? -14.016 -8.446 21.903 1.00 87.25 91 THR A CA 1
ATOM 706 C C . THR A 1 91 ? -14.565 -9.870 21.890 1.00 87.25 91 THR A C 1
ATOM 708 O O . THR A 1 91 ? -13.944 -10.758 22.477 1.00 87.25 91 THR A O 1
ATOM 711 N N . GLY A 1 92 ? -15.690 -10.094 21.208 1.00 88.81 92 GLY A N 1
ATOM 712 C CA . GLY A 1 92 ? -16.339 -11.395 21.053 1.00 88.81 92 GLY A CA 1
ATOM 713 C C . GLY A 1 92 ? -15.755 -12.277 19.945 1.00 88.81 92 GLY A C 1
ATOM 714 O O . GLY A 1 92 ? -16.156 -13.434 19.826 1.00 88.81 92 GLY A O 1
ATOM 715 N N . LEU A 1 93 ? -14.808 -11.772 19.146 1.00 89.69 93 LEU A N 1
ATOM 716 C CA . LEU A 1 93 ? -14.240 -12.518 18.023 1.00 89.69 93 LEU A CA 1
ATOM 717 C C . LEU A 1 93 ? -13.521 -13.808 18.442 1.00 89.69 93 LEU A C 1
ATOM 719 O O . LEU A 1 93 ? -12.749 -13.869 19.412 1.00 89.69 93 LEU A O 1
ATOM 723 N N . ASN A 1 94 ? -13.708 -14.844 17.624 1.00 89.94 94 ASN A N 1
ATOM 724 C CA . ASN A 1 94 ? -12.945 -16.080 17.734 1.00 89.94 94 ASN A CA 1
ATOM 725 C C . ASN A 1 94 ? -11.520 -15.907 17.157 1.00 89.94 94 ASN A C 1
ATOM 727 O O . ASN A 1 94 ? -11.187 -14.907 16.525 1.00 89.94 94 ASN A O 1
ATOM 731 N N . VAL A 1 95 ? -10.649 -16.893 17.387 1.00 86.69 95 VAL A N 1
ATOM 732 C CA . VAL A 1 95 ? -9.240 -16.832 16.947 1.00 86.69 95 VAL A CA 1
ATOM 733 C C . VAL A 1 95 ? -9.105 -16.820 15.418 1.00 86.69 95 VAL A C 1
ATOM 735 O O . VAL A 1 95 ? -8.216 -16.155 14.900 1.00 86.69 95 VAL A O 1
ATOM 738 N N . VAL A 1 96 ? -9.997 -17.508 14.698 1.00 89.12 96 VAL A N 1
ATOM 739 C CA . VAL A 1 96 ? -9.981 -17.574 13.227 1.00 89.12 96 VAL A CA 1
ATOM 740 C C . VAL A 1 96 ? -10.280 -16.203 12.625 1.00 89.12 96 VAL A C 1
ATOM 742 O O . VAL A 1 96 ? -9.575 -15.768 11.718 1.00 89.12 96 VAL A O 1
ATOM 745 N N . ASP A 1 97 ? -11.269 -15.495 13.168 1.00 90.50 97 ASP A N 1
ATOM 746 C CA . ASP A 1 97 ? -11.631 -14.148 12.731 1.00 90.50 97 ASP A CA 1
ATOM 747 C C . ASP A 1 97 ? -10.544 -13.135 13.080 1.00 90.50 97 ASP A C 1
ATOM 749 O O . ASP A 1 97 ? -10.199 -12.295 12.253 1.00 90.50 97 ASP A O 1
ATOM 753 N N . VAL A 1 98 ? -9.932 -13.253 14.263 1.00 89.50 98 VAL A N 1
ATOM 754 C CA . VAL A 1 98 ? -8.782 -12.420 14.646 1.00 89.50 98 VAL A CA 1
ATOM 755 C C . VAL A 1 98 ? -7.616 -12.620 13.673 1.00 89.50 98 VAL A C 1
ATOM 757 O O . VAL A 1 98 ? -7.057 -11.642 13.179 1.00 89.50 98 VAL A O 1
ATOM 760 N N . ASP A 1 99 ? -7.274 -13.869 13.349 1.00 88.69 99 ASP A N 1
ATOM 761 C CA . ASP A 1 99 ? -6.198 -14.197 12.408 1.00 88.69 99 ASP A CA 1
ATOM 762 C C . ASP A 1 99 ? -6.503 -13.710 10.987 1.00 88.69 99 ASP A C 1
ATOM 764 O O . ASP A 1 99 ? -5.619 -13.193 10.297 1.00 88.69 99 ASP A O 1
ATOM 768 N N . ARG A 1 100 ? -7.759 -13.855 10.549 1.00 91.44 100 ARG A N 1
ATOM 769 C CA . ARG A 1 100 ? -8.232 -13.362 9.254 1.00 91.44 100 ARG A CA 1
ATOM 770 C C . ARG A 1 100 ? -8.089 -11.846 9.168 1.00 91.44 100 ARG A C 1
ATOM 772 O O . ARG A 1 100 ? -7.480 -11.360 8.220 1.00 91.44 100 ARG A O 1
ATOM 779 N N . LEU A 1 101 ? -8.593 -11.110 10.159 1.00 91.69 101 LEU A N 1
ATOM 780 C CA . LEU A 1 101 ? -8.534 -9.647 10.184 1.00 91.69 101 LEU A CA 1
ATOM 781 C C . LEU A 1 101 ? -7.092 -9.135 10.221 1.00 91.69 101 LEU A C 1
ATOM 783 O O . LEU A 1 101 ? -6.761 -8.202 9.498 1.00 91.69 101 LEU A O 1
ATOM 787 N N . LEU A 1 102 ? -6.211 -9.762 11.006 1.00 90.25 102 LEU A N 1
ATOM 788 C CA . LEU A 1 102 ? -4.794 -9.386 11.050 1.00 90.25 102 LEU A CA 1
ATOM 789 C C . LEU A 1 102 ? -4.103 -9.592 9.701 1.00 90.25 102 LEU A C 1
ATOM 791 O O . LEU A 1 102 ? -3.328 -8.737 9.283 1.00 90.25 102 LEU A O 1
ATOM 795 N N . ARG A 1 103 ? -4.423 -10.681 8.991 1.00 89.19 103 ARG A N 1
ATOM 796 C CA . ARG A 1 103 ? -3.912 -10.923 7.636 1.00 89.19 103 ARG A CA 1
ATOM 797 C C . ARG A 1 103 ? -4.454 -9.911 6.629 1.00 89.19 103 ARG A C 1
ATOM 799 O O . ARG A 1 103 ? -3.697 -9.423 5.802 1.00 89.19 103 ARG A O 1
ATOM 806 N N . GLU A 1 104 ? -5.744 -9.592 6.692 1.00 91.19 104 GLU A N 1
ATOM 807 C CA . GLU A 1 104 ? -6.360 -8.605 5.796 1.00 91.19 104 GLU A CA 1
ATOM 808 C C . GLU A 1 104 ? -5.839 -7.180 6.033 1.00 91.19 104 GLU A C 1
ATOM 810 O O . GLU A 1 104 ? -5.743 -6.394 5.091 1.00 91.19 104 GLU A O 1
ATOM 815 N N . LEU A 1 105 ? -5.474 -6.857 7.275 1.00 88.81 105 LEU A N 1
ATOM 816 C CA . LEU A 1 105 ? -4.848 -5.591 7.659 1.00 88.81 105 LEU A CA 1
ATOM 817 C C . LEU A 1 105 ? -3.331 -5.557 7.419 1.00 88.81 105 LEU A C 1
ATOM 819 O O . LEU A 1 105 ? -2.720 -4.520 7.671 1.00 88.81 105 LEU A O 1
ATOM 823 N N . ASP A 1 106 ? -2.736 -6.664 6.963 1.00 88.38 106 ASP A N 1
ATOM 824 C CA . ASP A 1 106 ? -1.288 -6.838 6.791 1.00 88.38 106 ASP A CA 1
ATOM 825 C C . ASP A 1 106 ? -0.483 -6.554 8.081 1.00 88.38 106 ASP A C 1
ATOM 827 O O . ASP A 1 106 ? 0.563 -5.905 8.089 1.00 88.38 106 ASP A O 1
ATOM 831 N N . VAL A 1 107 ? -1.002 -7.024 9.223 1.00 84.44 107 VAL A N 1
ATOM 832 C CA . VAL A 1 107 ? -0.371 -6.885 10.544 1.00 84.44 107 VAL A CA 1
ATOM 833 C C . VAL A 1 107 ? 0.306 -8.195 10.935 1.00 84.44 107 VAL A C 1
ATOM 835 O O . VAL A 1 107 ? -0.341 -9.230 11.103 1.00 84.44 107 VAL A O 1
ATOM 838 N N . VAL A 1 108 ? 1.622 -8.149 11.146 1.00 74.88 108 VAL A N 1
ATOM 839 C CA . VAL A 1 108 ? 2.399 -9.314 11.589 1.00 74.88 108 VAL A CA 1
ATOM 840 C C . VAL A 1 108 ? 2.039 -9.665 13.035 1.00 74.88 108 VAL A C 1
ATOM 842 O O . VAL A 1 108 ? 2.314 -8.903 13.962 1.00 74.88 108 VAL A O 1
ATOM 845 N N . ALA A 1 109 ? 1.444 -10.846 13.227 1.00 68.75 109 ALA A N 1
ATOM 846 C CA . ALA A 1 109 ? 0.923 -11.317 14.505 1.00 68.75 109 ALA A CA 1
ATOM 847 C C . ALA A 1 109 ? 1.627 -12.617 14.986 1.00 68.75 109 ALA A C 1
ATOM 849 O O . ALA A 1 109 ? 1.671 -13.615 14.275 1.00 68.75 109 ALA A O 1
ATOM 850 N N . GLY A 1 110 ? 2.179 -12.605 16.200 1.00 66.56 110 GLY A N 1
ATOM 851 C CA . GLY A 1 110 ? 2.839 -13.684 16.944 1.00 66.56 110 GLY A CA 1
ATOM 852 C C . GLY A 1 110 ? 1.848 -14.586 17.690 1.00 66.56 110 GLY A C 1
ATOM 853 O O . GLY A 1 110 ? 0.916 -15.090 17.076 1.00 66.56 110 GLY A O 1
ATOM 854 N N . ASP A 1 111 ? 2.047 -14.831 18.989 1.00 67.06 111 ASP A N 1
ATOM 855 C CA . ASP A 1 111 ? 1.232 -15.778 19.782 1.00 67.06 111 ASP A CA 1
ATOM 856 C C . ASP A 1 111 ? -0.253 -15.371 19.928 1.00 67.06 111 ASP A C 1
ATOM 858 O O . ASP A 1 111 ? -0.577 -14.188 19.887 1.00 67.06 111 ASP A O 1
ATOM 862 N N . ALA A 1 112 ? -1.165 -16.328 20.139 1.00 64.25 112 ALA A N 1
ATOM 863 C CA . ALA A 1 112 ? -2.624 -16.150 20.081 1.00 64.25 112 ALA A CA 1
ATOM 864 C C . ALA A 1 112 ? -3.168 -15.028 20.989 1.00 64.25 112 ALA A C 1
ATOM 866 O O . ALA A 1 112 ? -4.028 -14.245 20.575 1.00 64.25 112 ALA A O 1
ATOM 867 N N . GLN A 1 113 ? -2.653 -14.898 22.216 1.00 65.31 113 GLN A N 1
ATOM 868 C CA . GLN A 1 113 ? -3.054 -13.812 23.119 1.00 65.31 113 GLN A CA 1
ATOM 869 C C . GLN A 1 113 ? -2.468 -12.459 22.686 1.00 65.31 113 GLN A C 1
ATOM 871 O O . GLN A 1 113 ? -3.105 -11.418 22.849 1.00 65.31 113 GLN A O 1
ATOM 876 N N . TRP A 1 114 ? -1.291 -12.475 22.058 1.00 78.00 114 TRP A N 1
ATOM 877 C CA . TRP A 1 114 ? -0.674 -11.297 21.456 1.00 78.00 114 TRP A CA 1
ATOM 878 C C . TRP A 1 114 ? -1.414 -10.847 20.191 1.00 78.00 114 TRP A C 1
ATOM 880 O O . TRP A 1 114 ? -1.580 -9.647 19.996 1.00 78.00 114 TRP A O 1
ATOM 890 N N . ARG A 1 115 ? -1.952 -11.773 19.386 1.00 82.88 115 ARG A N 1
ATOM 891 C CA . ARG A 1 115 ? -2.753 -11.461 18.187 1.00 82.88 115 ARG A CA 1
ATOM 892 C C . ARG A 1 115 ? -3.976 -10.613 18.510 1.00 82.88 115 ARG A C 1
ATOM 894 O O . ARG A 1 115 ? -4.220 -9.618 17.838 1.00 82.88 115 ARG A O 1
ATOM 901 N N . ARG A 1 116 ? -4.700 -10.938 19.587 1.00 86.69 116 ARG A N 1
ATOM 902 C CA . ARG A 1 116 ? -5.841 -10.119 20.034 1.00 86.69 116 ARG A CA 1
ATOM 903 C C . ARG A 1 116 ? -5.424 -8.698 20.395 1.00 86.69 116 ARG A C 1
ATOM 905 O O . ARG A 1 116 ? -6.071 -7.745 19.974 1.00 86.69 116 ARG A O 1
ATOM 912 N N . ASN A 1 117 ? -4.325 -8.546 21.132 1.00 86.31 117 ASN A N 1
ATOM 913 C CA . ASN A 1 117 ? -3.816 -7.219 21.471 1.00 86.31 117 ASN A CA 1
ATOM 914 C C . ASN A 1 117 ? -3.362 -6.453 20.220 1.00 86.31 117 ASN A C 1
ATOM 916 O O . ASN A 1 117 ? -3.650 -5.265 20.105 1.00 86.31 117 ASN A O 1
ATOM 920 N N . GLN A 1 118 ? -2.720 -7.131 19.263 1.00 86.12 118 GLN A N 1
ATOM 921 C CA . GLN A 1 118 ? -2.359 -6.539 17.973 1.00 86.12 118 GLN A CA 1
ATOM 922 C C . GLN A 1 118 ? -3.588 -6.091 17.185 1.00 86.12 118 GLN A C 1
ATOM 924 O O . GLN A 1 118 ? -3.564 -5.006 16.615 1.00 86.12 118 GLN A O 1
ATOM 929 N N . LEU A 1 119 ? -4.680 -6.858 17.201 1.00 90.31 119 LEU A N 1
ATOM 930 C CA . LEU A 1 119 ? -5.917 -6.470 16.528 1.00 90.31 119 LEU A CA 1
ATOM 931 C C . LEU A 1 119 ? -6.534 -5.224 17.178 1.00 90.31 119 LEU A C 1
ATOM 933 O O . LEU A 1 119 ? -6.872 -4.272 16.481 1.00 90.31 119 LEU A O 1
ATOM 937 N N . LEU A 1 120 ? -6.608 -5.181 18.512 1.00 89.94 120 LEU A N 1
ATOM 938 C CA . LEU A 1 120 ? -7.085 -4.000 19.242 1.00 89.94 120 LEU A CA 1
ATOM 939 C C . LEU A 1 120 ? -6.239 -2.756 18.920 1.00 89.94 120 LEU A C 1
ATOM 941 O O . LEU A 1 120 ? -6.790 -1.683 18.678 1.00 89.94 120 LEU A O 1
ATOM 945 N N . LEU A 1 121 ? -4.911 -2.895 18.841 1.00 89.06 121 LEU A N 1
ATOM 946 C CA . LEU A 1 121 ? -4.009 -1.817 18.416 1.00 89.06 121 LEU A CA 1
ATOM 947 C C . LEU A 1 121 ? -4.209 -1.427 16.945 1.00 89.06 121 LEU A C 1
ATOM 949 O O . LEU A 1 121 ? -4.169 -0.242 16.608 1.00 89.06 121 LEU A O 1
ATOM 953 N N . ALA A 1 122 ? -4.438 -2.406 16.071 1.00 90.56 122 ALA A N 1
ATOM 954 C CA . ALA A 1 122 ? -4.663 -2.190 14.650 1.00 90.56 122 ALA A CA 1
ATOM 955 C C . ALA A 1 122 ? -5.973 -1.438 14.388 1.00 90.56 122 ALA A C 1
ATOM 957 O O . ALA A 1 122 ? -5.990 -0.569 13.520 1.00 90.56 122 ALA A O 1
ATOM 958 N N . LEU A 1 123 ? -7.027 -1.698 15.165 1.00 91.31 123 LEU A N 1
ATOM 959 C CA . LEU A 1 123 ? -8.276 -0.937 15.093 1.00 91.31 123 LEU A CA 1
ATOM 960 C C . LEU A 1 123 ? -8.237 0.361 15.905 1.00 91.31 123 LEU A C 1
ATOM 962 O O . LEU A 1 123 ? -9.063 1.230 15.665 1.00 91.31 123 LEU A O 1
ATOM 966 N N . GLY A 1 124 ? -7.289 0.535 16.830 1.00 90.69 124 GLY A N 1
ATOM 967 C CA . GLY A 1 124 ? -7.167 1.736 17.663 1.00 90.69 124 GLY A CA 1
ATOM 968 C C . GLY A 1 124 ? -7.933 1.679 18.989 1.00 90.69 124 GLY A C 1
ATOM 969 O O . GLY A 1 124 ? -7.994 2.679 19.695 1.00 90.69 124 GLY A O 1
ATOM 970 N N . VAL A 1 125 ? -8.472 0.526 19.387 1.00 90.00 125 VAL A N 1
ATOM 971 C CA . VAL A 1 125 ? -9.240 0.374 20.632 1.00 90.00 125 VAL A CA 1
ATOM 972 C C . VAL A 1 125 ? -8.293 0.141 21.818 1.00 90.00 125 VAL A C 1
ATOM 974 O O . VAL A 1 125 ? -8.035 -0.984 22.248 1.00 90.00 125 VAL A O 1
ATOM 977 N N . THR A 1 126 ? -7.735 1.225 22.357 1.00 85.25 126 THR A N 1
ATOM 978 C CA . THR A 1 126 ? -6.714 1.178 23.424 1.00 85.25 126 THR A CA 1
ATOM 979 C C . THR A 1 126 ? -7.293 1.134 24.838 1.00 85.25 126 THR A C 1
ATOM 981 O O . THR A 1 126 ? -6.629 0.664 25.762 1.00 85.25 126 THR A O 1
ATOM 984 N N . SER A 1 127 ? -8.548 1.550 25.023 1.00 81.31 127 SER A N 1
ATOM 985 C CA . SER A 1 127 ? -9.230 1.570 26.326 1.00 81.31 127 SER A CA 1
ATOM 986 C C . SER A 1 127 ? -9.292 0.181 26.982 1.00 81.31 127 SER A C 1
ATOM 988 O O . SER A 1 127 ? -9.118 0.035 28.195 1.00 81.31 127 SER A O 1
ATOM 990 N N . ILE A 1 128 ? -9.485 -0.868 26.176 1.00 79.62 128 ILE A N 1
ATOM 991 C CA . ILE A 1 128 ? -9.476 -2.264 26.627 1.00 79.62 128 ILE A CA 1
ATOM 992 C C . ILE A 1 128 ? -8.066 -2.700 27.028 1.00 79.62 128 ILE A C 1
ATOM 994 O O . ILE A 1 128 ? -7.906 -3.322 28.077 1.00 79.62 128 ILE A O 1
ATOM 998 N N . LEU A 1 129 ? -7.054 -2.333 26.239 1.00 78.00 129 LEU A N 1
ATOM 999 C CA . LEU A 1 129 ? -5.658 -2.703 26.482 1.00 78.00 129 LEU A CA 1
ATOM 1000 C C . LEU A 1 129 ? -5.131 -2.133 27.800 1.00 78.00 129 LEU A C 1
ATOM 1002 O O . LEU A 1 129 ? -4.470 -2.839 28.557 1.00 78.00 129 LEU A O 1
ATOM 1006 N N . SER A 1 130 ? -5.475 -0.887 28.126 1.00 78.19 130 SER A N 1
ATOM 1007 C CA . SER A 1 130 ? -5.094 -0.281 29.407 1.00 78.19 130 SER A CA 1
ATOM 1008 C C . SER A 1 130 ? -5.710 -1.031 30.594 1.00 78.19 130 SER A C 1
ATOM 1010 O O . SER A 1 130 ? -5.053 -1.263 31.608 1.00 78.19 130 SER A O 1
ATOM 1012 N N . ARG A 1 131 ? -6.968 -1.479 30.464 1.00 77.50 131 ARG A N 1
ATOM 1013 C CA . ARG A 1 131 ? -7.648 -2.276 31.500 1.00 77.50 131 ARG A CA 1
ATOM 1014 C C . ARG A 1 131 ? -7.047 -3.676 31.638 1.00 77.50 131 ARG A C 1
ATOM 1016 O O . ARG A 1 131 ? -6.955 -4.191 32.753 1.00 77.50 131 ARG A O 1
ATOM 1023 N N . THR A 1 132 ? -6.641 -4.305 30.535 1.00 74.00 132 THR A N 1
ATOM 1024 C CA . THR A 1 132 ? -6.018 -5.636 30.566 1.00 74.00 132 THR A CA 1
ATOM 1025 C C . THR A 1 132 ? -4.579 -5.582 31.069 1.00 74.00 132 THR A C 1
ATOM 1027 O O . THR A 1 132 ? -4.225 -6.451 31.870 1.00 74.00 132 THR A O 1
ATOM 1030 N N . TRP A 1 133 ? -3.780 -4.557 30.726 1.00 72.12 133 TRP A N 1
ATOM 1031 C CA . TRP A 1 133 ? -2.467 -4.348 31.360 1.00 72.12 133 TRP A CA 1
ATOM 1032 C C . TRP A 1 133 ? -2.654 -4.238 32.866 1.00 72.12 133 TRP A C 1
ATOM 1034 O O . TRP A 1 133 ? -1.898 -4.849 33.615 1.00 72.12 133 TRP A O 1
ATOM 1044 N N . ALA A 1 134 ? -3.653 -3.466 33.327 1.00 74.19 134 ALA A N 1
ATOM 1045 C CA . ALA A 1 134 ? -3.776 -3.119 34.750 1.00 74.19 134 ALA A CA 1
ATOM 1046 C C . ALA A 1 134 ? -4.056 -4.363 35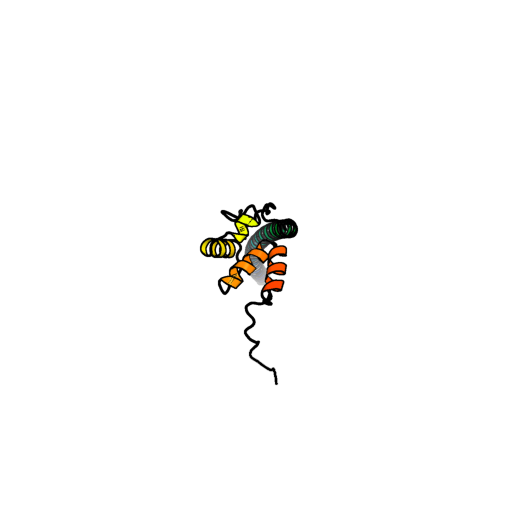.586 1.00 74.19 134 ALA A C 1
ATOM 1048 O O . ALA A 1 134 ? -3.656 -4.453 36.742 1.00 74.19 134 ALA A O 1
ATOM 1049 N N . ARG A 1 135 ? -4.703 -5.343 34.956 1.00 75.88 135 ARG A N 1
ATOM 1050 C CA . ARG A 1 135 ? -5.026 -6.633 35.545 1.00 75.88 135 ARG A CA 1
ATOM 1051 C C . ARG A 1 135 ? -3.899 -7.661 35.432 1.00 75.88 135 ARG A C 1
ATOM 1053 O O . ARG A 1 135 ? -3.765 -8.484 36.326 1.00 75.88 135 ARG A O 1
ATOM 1060 N N . THR A 1 136 ? -3.144 -7.667 34.333 1.00 74.69 136 THR A N 1
ATOM 1061 C CA . THR A 1 136 ? -2.216 -8.769 33.999 1.00 74.69 136 THR A CA 1
ATOM 1062 C C . THR A 1 136 ? -0.735 -8.421 34.134 1.00 74.69 136 THR A C 1
ATOM 1064 O O . THR A 1 136 ? 0.089 -9.327 34.184 1.00 74.69 136 THR A O 1
ATOM 1067 N N . GLY A 1 137 ? -0.372 -7.137 34.165 1.00 72.06 137 GLY A N 1
ATOM 1068 C CA . GLY A 1 137 ? 1.020 -6.675 34.162 1.00 72.06 137 GLY A CA 1
ATOM 1069 C C . GLY A 1 137 ? 1.769 -6.896 32.839 1.00 72.06 137 GLY A C 1
ATOM 1070 O O . GLY A 1 137 ? 2.955 -6.584 32.756 1.00 72.06 137 GLY A O 1
ATOM 1071 N N . VAL A 1 138 ? 1.110 -7.417 31.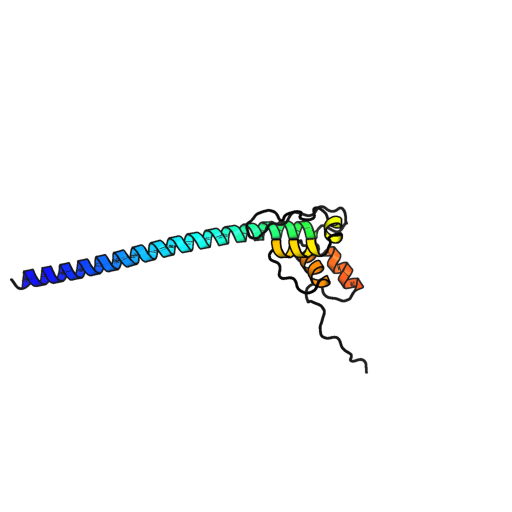797 1.00 69.94 138 VAL A N 1
ATOM 1072 C CA . VAL A 1 138 ? 1.718 -7.657 30.480 1.00 69.94 138 VAL A CA 1
ATOM 1073 C C . VAL A 1 138 ? 1.540 -6.421 29.601 1.00 69.94 138 VAL A C 1
ATOM 1075 O O . VAL A 1 138 ? 0.418 -5.969 29.373 1.00 69.94 138 VAL A O 1
ATOM 1078 N N . ASN A 1 139 ? 2.647 -5.881 29.086 1.00 71.81 139 ASN A N 1
ATOM 1079 C CA . ASN A 1 139 ? 2.612 -4.751 28.162 1.00 71.81 139 ASN A CA 1
ATOM 1080 C C . ASN A 1 139 ? 2.003 -5.196 26.813 1.00 71.81 139 ASN A C 1
ATOM 1082 O O . ASN A 1 139 ? 2.488 -6.151 26.215 1.00 71.81 139 ASN A O 1
ATOM 1086 N N . PRO A 1 140 ? 0.958 -4.532 26.296 1.00 68.12 140 PRO A N 1
ATOM 1087 C CA . PRO A 1 140 ? 0.342 -4.900 25.021 1.00 68.12 140 PRO A CA 1
ATOM 1088 C C . PRO A 1 140 ? 1.222 -4.593 23.795 1.00 68.12 140 PRO A C 1
ATOM 1090 O O . PRO A 1 140 ? 1.005 -5.179 22.735 1.00 68.12 140 PRO A O 1
ATOM 1093 N N . HIS A 1 141 ? 2.215 -3.705 23.926 1.00 68.00 141 HIS A N 1
ATOM 1094 C CA . HIS A 1 141 ? 3.103 -3.282 22.836 1.00 68.00 141 HIS A CA 1
ATOM 1095 C C . HIS A 1 141 ? 4.354 -4.154 22.685 1.00 68.00 141 HIS A C 1
ATOM 1097 O O . HIS A 1 141 ? 4.891 -4.279 21.588 1.00 68.00 141 HIS A O 1
ATOM 1103 N N . THR A 1 142 ? 4.817 -4.775 23.768 1.00 63.50 142 THR A N 1
ATOM 1104 C CA . THR A 1 142 ? 5.960 -5.697 23.773 1.00 63.50 142 THR A CA 1
ATOM 1105 C C . THR A 1 142 ? 5.417 -7.074 24.128 1.00 63.50 142 THR A C 1
ATOM 1107 O O . THR A 1 142 ? 4.791 -7.195 25.172 1.00 63.50 142 THR A O 1
ATOM 1110 N N . GLY A 1 143 ? 5.592 -8.090 23.274 1.00 58.09 143 GLY A N 1
ATOM 1111 C CA . GLY A 1 143 ? 5.098 -9.457 23.524 1.00 58.09 143 GLY A CA 1
ATOM 1112 C C . GLY A 1 143 ? 5.489 -10.030 24.901 1.00 58.09 143 GLY A C 1
ATOM 1113 O O . GLY A 1 143 ? 6.246 -9.388 25.631 1.00 58.09 143 GLY A O 1
ATOM 1114 N N . PRO A 1 144 ? 4.978 -11.217 25.291 1.00 54.88 144 PRO A N 1
ATOM 1115 C CA . PRO A 1 144 ? 5.221 -11.780 26.621 1.00 54.88 144 PRO A CA 1
ATOM 1116 C C . PRO A 1 144 ? 6.714 -11.714 26.966 1.00 54.88 144 PRO A C 1
ATOM 1118 O O . PRO A 1 144 ? 7.555 -12.268 26.261 1.00 54.88 144 PRO A O 1
ATOM 1121 N N . ASN A 1 145 ? 7.029 -10.950 28.014 1.00 49.38 145 ASN A N 1
ATOM 1122 C CA . ASN A 1 145 ? 8.388 -10.667 28.453 1.00 49.38 145 ASN A CA 1
ATOM 1123 C C . ASN A 1 145 ? 9.103 -11.997 28.736 1.00 49.38 145 ASN A C 1
ATOM 112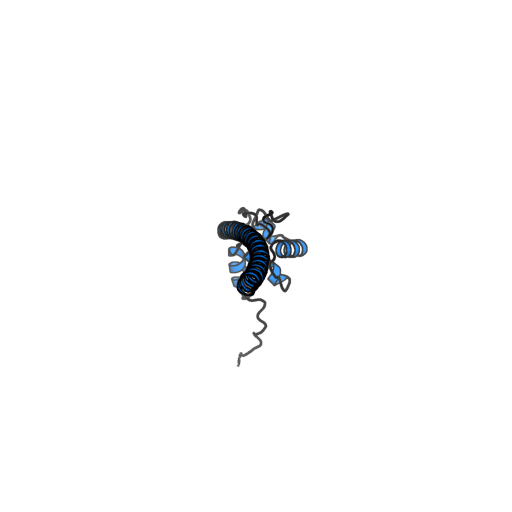5 O O . ASN A 1 145 ? 8.763 -12.688 29.694 1.00 49.38 145 ASN A O 1
ATOM 1129 N N . VAL A 1 146 ? 10.103 -12.361 27.928 1.00 49.50 146 VAL A N 1
ATOM 1130 C CA . VAL A 1 146 ? 10.911 -13.578 28.143 1.00 49.50 146 VAL A CA 1
ATOM 1131 C C . VAL A 1 146 ? 11.828 -13.441 29.368 1.00 49.50 146 VAL A C 1
ATOM 1133 O O . VAL A 1 146 ? 12.451 -14.415 29.778 1.00 49.50 146 VAL A O 1
ATOM 1136 N N . HIS A 1 147 ? 11.909 -12.284 30.030 1.00 44.84 147 HIS A N 1
ATOM 1137 C CA . HIS A 1 147 ? 12.740 -12.107 31.224 1.00 44.84 147 HIS A CA 1
ATOM 1138 C C . HIS A 1 147 ? 11.949 -11.535 32.395 1.00 44.84 147 HIS A C 1
ATOM 1140 O O . HIS A 1 147 ? 11.828 -10.327 32.538 1.00 44.84 147 HIS A O 1
ATOM 1146 N N . LEU A 1 148 ? 11.465 -12.431 33.256 1.00 43.22 148 LEU A N 1
ATOM 1147 C CA . LEU A 1 148 ? 11.291 -12.201 34.694 1.00 43.22 148 LEU A CA 1
ATOM 1148 C C . LEU A 1 148 ? 11.364 -13.560 35.412 1.00 43.22 148 LEU A C 1
ATOM 1150 O O . LEU A 1 148 ? 10.427 -14.023 36.053 1.00 43.22 148 LEU A O 1
ATOM 1154 N N . SER A 1 149 ? 12.517 -14.223 35.283 1.00 42.97 149 SER A N 1
ATOM 1155 C CA . SER A 1 149 ? 12.943 -15.205 36.280 1.00 42.97 149 SER A CA 1
ATOM 1156 C C . SER A 1 149 ? 13.784 -14.493 37.334 1.00 42.97 149 SER A C 1
ATOM 1158 O O . SER A 1 149 ? 14.919 -14.123 37.071 1.00 42.97 149 SER A O 1
ATOM 1160 N N . ARG A 1 150 ? 13.167 -14.336 38.509 1.00 44.38 150 ARG A N 1
ATOM 1161 C CA . ARG A 1 150 ? 13.745 -14.386 39.863 1.00 44.38 150 ARG A CA 1
ATOM 1162 C C . ARG A 1 150 ? 14.998 -13.561 40.182 1.00 44.38 150 ARG A C 1
ATOM 1164 O O . ARG A 1 150 ? 16.098 -13.853 39.738 1.00 44.38 150 ARG A O 1
ATOM 1171 N N . GLY A 1 151 ? 14.822 -12.690 41.173 1.00 35.38 151 GLY A N 1
ATOM 1172 C CA . GLY A 1 151 ? 15.900 -12.148 41.993 1.00 35.38 151 GLY A CA 1
ATOM 1173 C C . GLY A 1 151 ? 15.380 -11.490 43.269 1.00 35.38 151 GLY A C 1
ATOM 1174 O O . GLY A 1 151 ? 15.713 -10.346 43.535 1.00 35.38 151 GLY A O 1
ATOM 1175 N N . THR A 1 152 ? 14.514 -12.171 44.024 1.00 42.62 152 THR A N 1
ATOM 1176 C CA . THR A 1 152 ? 14.355 -11.902 45.461 1.00 42.62 152 THR A CA 1
ATOM 1177 C C . THR A 1 152 ? 15.378 -12.754 46.207 1.00 42.62 152 THR A C 1
ATOM 1179 O O . THR A 1 152 ? 15.167 -13.962 46.337 1.00 42.62 152 THR A O 1
ATOM 1182 N N . ALA A 1 153 ? 16.470 -12.130 46.640 1.00 40.66 153 ALA A N 1
ATOM 1183 C CA . ALA A 1 153 ? 17.274 -12.463 47.816 1.00 40.66 153 ALA A CA 1
ATOM 1184 C C . ALA A 1 153 ? 18.224 -11.288 48.073 1.00 40.66 153 ALA A C 1
ATOM 1186 O O . ALA A 1 153 ? 18.922 -10.901 47.110 1.00 40.66 153 ALA A O 1
#

Mean predicted aligned error: 8.39 Å

Sequence (153 aa):
MATLQTLVDGFARLERKVDTLQVKVNTLEGKVDTLQGDVNELKRSTTVINKNSEAKRWNQSATRPEDILAPMFRPNGELVNDCPGTVEELTGLNVVDVDRLLRELDVVAGDAQWRRNQLLLALGVTSILSRTWARTGVNPHTGPNVHLSRGTA